Protein AF-A0A497LNT7-F1 (afdb_monomer_lite)

Foldseek 3Di:
DDPPPDPLVADKFKFFFQDADPQWTFTDTPPDTFTAHEPDDDDGGFIFIWTDDDPGIYTPGTDPPPPPPPPPPPPDD

pLDDT: mean 75.1, std 20.52, range [33.0, 95.75]

Radius of gyration: 15.67 Å; chains: 1; bounding box: 29×36×55 Å

Sequence (77 aa):
MKIHLLEASEELKTGVVTGFREGLYIVKVGASTIRATSSHSFTVGDRVVVGRAGTQYVVIGKRKGTPREPKVVRADV

Structure (mmCIF, N/CA/C/O backbone):
data_AF-A0A497LNT7-F1
#
_entry.id   AF-A0A497LNT7-F1
#
loop_
_atom_site.group_PDB
_atom_site.id
_atom_site.type_symbol
_atom_site.label_atom_id
_atom_site.label_alt_id
_atom_site.label_comp_id
_atom_site.label_asym_id
_atom_site.label_entity_id
_atom_site.label_seq_id
_atom_site.pdbx_PDB_ins_code
_atom_site.Cartn_x
_atom_site.Cartn_y
_atom_site.Cartn_z
_atom_site.occupancy
_atom_site.B_iso_or_equiv
_atom_site.auth_seq_id
_atom_site.auth_comp_id
_atom_site.auth_asym_id
_atom_site.auth_atom_id
_atom_site.pdbx_PDB_model_num
ATOM 1 N N . MET A 1 1 ? 16.177 -13.204 22.949 1.00 35.78 1 MET A N 1
ATOM 2 C CA . MET A 1 1 ? 15.482 -11.955 22.564 1.00 35.78 1 MET A CA 1
ATOM 3 C C . MET A 1 1 ? 14.236 -12.340 21.779 1.00 35.78 1 MET A C 1
ATOM 5 O O . MET A 1 1 ? 14.358 -12.800 20.652 1.00 35.78 1 MET A O 1
ATOM 9 N N . LYS A 1 2 ? 13.060 -12.308 22.413 1.00 33.00 2 LYS A N 1
ATOM 10 C CA . LYS A 1 2 ? 11.792 -12.710 21.788 1.00 33.00 2 LYS A CA 1
ATOM 11 C C . LYS A 1 2 ? 11.221 -11.466 21.111 1.00 33.00 2 LYS A C 1
ATOM 13 O O . LYS A 1 2 ? 10.883 -10.506 21.794 1.00 33.00 2 LYS A O 1
ATOM 18 N N . ILE A 1 3 ? 11.203 -11.445 19.782 1.00 38.47 3 ILE A N 1
ATOM 19 C CA . ILE A 1 3 ? 10.555 -10.367 19.033 1.00 38.47 3 ILE A CA 1
ATOM 20 C C . ILE A 1 3 ? 9.058 -10.532 19.291 1.00 38.47 3 ILE A C 1
ATOM 22 O O . ILE A 1 3 ? 8.454 -11.498 18.827 1.00 38.47 3 ILE A O 1
ATOM 26 N N . HIS A 1 4 ? 8.481 -9.627 20.081 1.00 36.78 4 HIS A N 1
ATOM 27 C CA . HIS A 1 4 ? 7.037 -9.450 20.147 1.00 36.78 4 HIS A CA 1
ATOM 28 C C . HIS A 1 4 ? 6.612 -8.904 18.787 1.00 36.78 4 HIS A C 1
ATOM 30 O O . HIS A 1 4 ? 6.672 -7.703 18.529 1.00 36.78 4 HIS A O 1
ATOM 36 N N . LEU A 1 5 ? 6.284 -9.819 17.874 1.00 41.31 5 LEU A N 1
ATOM 37 C CA . LEU A 1 5 ? 5.538 -9.485 16.676 1.00 41.31 5 LEU A CA 1
ATOM 38 C C . LEU A 1 5 ? 4.241 -8.864 17.193 1.00 41.31 5 LEU A C 1
ATOM 40 O O . LEU A 1 5 ? 3.494 -9.545 17.896 1.00 41.31 5 LEU A O 1
ATOM 44 N N . LEU A 1 6 ? 4.072 -7.560 16.957 1.00 44.16 6 LEU A N 1
ATOM 45 C CA . LEU A 1 6 ? 2.906 -6.801 17.393 1.00 44.16 6 LEU A CA 1
ATOM 46 C C . LEU A 1 6 ? 1.645 -7.632 17.157 1.00 44.16 6 LEU A C 1
ATOM 48 O O . LEU A 1 6 ? 1.527 -8.273 16.110 1.00 44.16 6 LEU A O 1
ATOM 52 N N . GLU A 1 7 ? 0.727 -7.596 18.120 1.00 44.31 7 GLU A N 1
ATOM 53 C CA . GLU A 1 7 ? -0.649 -8.074 17.996 1.00 44.31 7 GLU A CA 1
ATOM 54 C C . GLU A 1 7 ? -1.371 -7.293 16.880 1.00 44.31 7 GLU A C 1
ATOM 56 O O . GLU A 1 7 ? -2.278 -6.505 17.115 1.00 44.31 7 GLU A O 1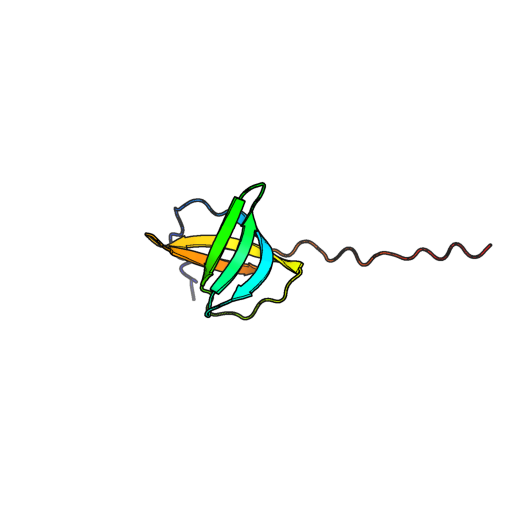
ATOM 61 N N . ALA A 1 8 ? -0.955 -7.491 15.628 1.00 46.84 8 ALA A N 1
ATOM 62 C CA . ALA A 1 8 ? -1.613 -7.026 14.420 1.00 46.84 8 ALA A CA 1
ATOM 63 C C . ALA A 1 8 ? -2.805 -7.950 14.148 1.00 46.84 8 ALA A C 1
ATOM 65 O O . ALA A 1 8 ? -2.904 -8.591 13.103 1.00 46.84 8 ALA A O 1
ATOM 66 N N . SER A 1 9 ? -3.694 -8.064 15.132 1.00 45.78 9 SER A N 1
ATOM 67 C CA . SER A 1 9 ? -4.991 -8.707 14.973 1.00 45.78 9 SER A CA 1
ATOM 68 C C . SER A 1 9 ? -5.971 -7.696 14.370 1.00 45.78 9 SER A C 1
ATOM 70 O O . SER A 1 9 ? -6.973 -7.341 14.974 1.00 45.78 9 SER A O 1
ATOM 72 N N . GLU A 1 10 ? -5.646 -7.192 13.176 1.00 53.53 10 GLU A N 1
ATOM 73 C CA . GLU A 1 10 ? -6.546 -6.438 12.299 1.00 53.53 10 GLU A CA 1
ATOM 74 C C . GLU A 1 10 ? -6.148 -6.738 10.839 1.00 53.53 10 GLU A C 1
ATOM 76 O O . GLU A 1 10 ? -5.229 -6.141 10.280 1.00 53.53 10 GLU A O 1
ATOM 81 N N . GLU A 1 11 ? -6.807 -7.748 10.261 1.00 62.62 11 GLU A N 1
ATOM 82 C CA . GLU A 1 11 ? -6.834 -8.159 8.845 1.00 62.62 11 GLU A CA 1
ATOM 83 C C . GLU A 1 11 ? -5.576 -7.826 8.004 1.00 62.62 11 GLU A C 1
ATOM 85 O O . GLU A 1 11 ? -5.520 -6.837 7.267 1.00 62.62 11 GLU A O 1
ATOM 90 N N . LEU A 1 12 ? -4.563 -8.699 8.064 1.00 74.94 12 LEU A N 1
ATOM 91 C CA . LEU A 1 12 ? -3.396 -8.618 7.181 1.00 74.94 12 LEU A CA 1
ATOM 92 C C . LEU A 1 12 ? -3.807 -8.883 5.728 1.00 74.94 12 LEU A C 1
ATOM 94 O O . LEU A 1 12 ? -4.292 -9.963 5.386 1.00 74.94 12 LEU A O 1
ATOM 98 N N . LYS A 1 13 ? -3.552 -7.916 4.847 1.00 84.19 13 LYS A N 1
ATOM 99 C CA . LYS A 1 13 ? -3.831 -8.012 3.412 1.00 84.19 13 LYS A CA 1
ATOM 100 C C . LYS A 1 13 ? -2.559 -7.896 2.602 1.00 84.19 13 LYS A C 1
ATOM 102 O O . LYS A 1 13 ? -1.617 -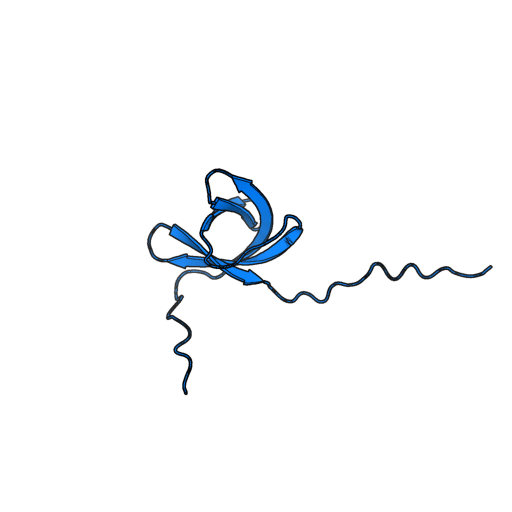7.202 2.965 1.00 84.19 13 LYS A O 1
ATOM 107 N N . THR A 1 14 ? -2.531 -8.559 1.455 1.00 89.75 14 THR A N 1
ATOM 108 C CA . THR A 1 14 ? -1.384 -8.483 0.548 1.00 89.75 14 THR A CA 1
ATOM 109 C C . THR A 1 14 ? -1.740 -7.661 -0.672 1.00 89.75 14 THR A C 1
ATOM 111 O O . THR A 1 14 ? -2.802 -7.863 -1.259 1.00 89.75 14 THR A O 1
ATOM 114 N N . GLY A 1 15 ? -0.845 -6.762 -1.062 1.00 91.44 15 GLY A N 1
ATOM 115 C CA . GLY A 1 15 ? -1.058 -5.855 -2.179 1.00 91.44 15 GLY A CA 1
ATOM 116 C C . GLY A 1 15 ? 0.217 -5.544 -2.943 1.00 91.44 15 GLY A C 1
ATOM 117 O O . GLY A 1 15 ? 1.281 -6.102 -2.668 1.00 91.44 15 GLY A O 1
ATOM 118 N N . VAL A 1 16 ? 0.090 -4.657 -3.923 1.00 93.50 16 VAL A N 1
ATOM 119 C CA . VAL A 1 16 ? 1.201 -4.159 -4.739 1.00 93.50 16 VAL A CA 1
ATOM 120 C C . VAL A 1 16 ? 1.277 -2.650 -4.594 1.00 93.50 16 VAL A C 1
ATOM 122 O O . VAL A 1 16 ? 0.261 -1.968 -4.728 1.00 93.50 16 VAL A O 1
ATOM 125 N N . VAL A 1 17 ? 2.471 -2.125 -4.334 1.00 93.44 17 VAL A N 1
ATOM 126 C CA . VAL A 1 17 ? 2.707 -0.679 -4.319 1.00 93.44 17 VAL A CA 1
ATOM 127 C C . VAL A 1 17 ? 2.547 -0.146 -5.740 1.00 93.44 17 VAL A C 1
ATOM 129 O O . VAL A 1 17 ? 3.263 -0.557 -6.649 1.00 93.44 17 VAL A O 1
ATOM 132 N N . THR A 1 18 ? 1.612 0.774 -5.944 1.00 95.75 18 THR A N 1
ATOM 133 C CA . THR A 1 18 ? 1.359 1.423 -7.239 1.00 95.75 18 THR A CA 1
ATOM 134 C C . THR A 1 18 ? 1.853 2.865 -7.275 1.00 95.75 18 THR A C 1
ATOM 136 O O . THR A 1 18 ? 1.904 3.464 -8.343 1.00 95.75 18 THR A O 1
ATOM 139 N N . GLY A 1 19 ? 2.217 3.441 -6.128 1.00 94.75 19 GLY A N 1
ATOM 140 C CA . GLY A 1 19 ? 2.746 4.798 -6.060 1.00 94.75 19 GLY A CA 1
ATOM 141 C C . GLY A 1 19 ? 3.107 5.238 -4.649 1.00 94.75 19 GLY A C 1
ATOM 142 O O . GLY A 1 19 ? 2.851 4.533 -3.673 1.00 94.75 19 GLY A O 1
ATOM 143 N N . PHE A 1 20 ? 3.669 6.437 -4.559 1.00 92.81 20 PHE A N 1
ATOM 144 C CA . PHE A 1 20 ? 3.944 7.139 -3.311 1.00 92.81 20 PHE A CA 1
ATOM 145 C C . PHE A 1 20 ? 3.560 8.608 -3.493 1.00 92.81 20 PHE A C 1
ATOM 147 O O . PHE A 1 20 ? 4.021 9.250 -4.438 1.00 92.81 20 PHE A O 1
ATOM 154 N N . ARG A 1 21 ? 2.655 9.122 -2.655 1.00 92.25 21 ARG A N 1
ATOM 155 C CA . ARG A 1 21 ? 2.163 10.508 -2.715 1.00 92.25 21 ARG A CA 1
ATOM 156 C C . ARG A 1 21 ? 1.899 11.032 -1.314 1.00 92.25 21 ARG A C 1
ATOM 158 O O . ARG A 1 21 ? 1.311 10.324 -0.502 1.00 92.25 21 ARG A O 1
ATOM 165 N N . GLU A 1 22 ? 2.295 12.278 -1.061 1.00 91.00 22 GLU A N 1
ATOM 166 C CA . GLU A 1 22 ? 2.043 12.971 0.216 1.00 91.00 22 GLU A CA 1
ATOM 167 C C . GLU A 1 22 ? 2.562 12.186 1.439 1.00 91.00 22 GLU A C 1
ATOM 169 O O . GLU A 1 22 ? 1.896 12.103 2.464 1.00 91.00 22 GLU A O 1
ATOM 174 N N . GLY A 1 23 ? 3.725 11.533 1.319 1.00 88.00 23 GLY A N 1
ATOM 175 C CA . GLY A 1 23 ? 4.291 10.723 2.408 1.00 88.00 23 GLY A CA 1
ATOM 176 C C . GLY A 1 23 ? 3.628 9.352 2.611 1.00 88.00 23 GLY A C 1
ATOM 177 O O . GLY A 1 23 ? 3.980 8.639 3.548 1.00 88.00 23 GLY A O 1
ATOM 178 N N . LEU A 1 24 ? 2.685 8.964 1.745 1.00 92.31 24 LEU A N 1
ATOM 179 C CA . LEU A 1 24 ? 1.913 7.726 1.852 1.00 92.31 24 LEU A CA 1
ATOM 180 C C . LEU A 1 24 ? 2.131 6.814 0.645 1.00 92.31 24 LEU A C 1
ATOM 182 O O . LEU A 1 24 ? 2.116 7.251 -0.509 1.00 92.31 24 LEU A O 1
ATOM 186 N N . TYR A 1 25 ? 2.251 5.516 0.909 1.00 94.25 25 TYR A N 1
ATOM 187 C CA . TYR A 1 25 ? 2.242 4.480 -0.115 1.00 94.25 25 TYR A CA 1
ATOM 188 C C . TYR A 1 25 ? 0.822 4.239 -0.603 1.00 94.25 25 TYR A C 1
ATOM 190 O O . TYR A 1 25 ? -0.098 4.032 0.186 1.00 94.25 25 TYR A O 1
ATOM 198 N N . ILE A 1 26 ? 0.655 4.226 -1.919 1.00 95.38 26 ILE A N 1
ATOM 199 C CA . ILE A 1 26 ? -0.574 3.800 -2.574 1.00 95.38 26 ILE A CA 1
ATOM 200 C C . ILE A 1 26 ? -0.409 2.317 -2.887 1.00 95.38 26 ILE A C 1
ATOM 202 O O . ILE A 1 26 ? 0.463 1.942 -3.672 1.00 95.38 26 ILE A O 1
ATOM 206 N N . VAL A 1 27 ? -1.221 1.476 -2.255 1.00 93.88 27 VAL A N 1
ATOM 207 C CA . VAL A 1 27 ? -1.141 0.020 -2.364 1.00 93.88 27 VAL A CA 1
ATOM 208 C C . VAL A 1 27 ? -2.457 -0.522 -2.899 1.00 93.88 27 VAL A C 1
ATOM 210 O O . VAL A 1 27 ? -3.511 -0.333 -2.295 1.00 93.88 27 VAL A O 1
ATOM 213 N N . LYS A 1 28 ? -2.405 -1.238 -4.020 1.00 94.94 28 LYS A N 1
ATOM 214 C CA . LYS A 1 28 ? -3.562 -1.953 -4.557 1.00 94.94 28 LYS A CA 1
ATOM 215 C C . LYS A 1 28 ? -3.694 -3.309 -3.871 1.00 94.94 28 LYS A C 1
ATOM 217 O O . LYS A 1 28 ? -2.784 -4.134 -3.945 1.00 94.94 28 LYS A O 1
ATOM 222 N N . VAL A 1 29 ? -4.828 -3.541 -3.222 1.00 90.12 29 VAL A N 1
ATOM 223 C CA . VAL A 1 29 ? -5.180 -4.768 -2.504 1.00 90.12 29 VAL A CA 1
ATOM 224 C C . VAL A 1 29 ? -6.462 -5.321 -3.124 1.00 90.12 29 VAL A C 1
ATOM 226 O O . VAL A 1 29 ? -7.555 -4.810 -2.887 1.00 90.12 29 VAL A O 1
ATOM 229 N N . GLY A 1 30 ? -6.332 -6.352 -3.962 1.00 87.75 30 GLY A N 1
ATOM 230 C CA . GLY A 1 30 ? -7.455 -6.851 -4.762 1.00 87.75 30 GLY A CA 1
ATOM 231 C C . GLY A 1 30 ? -8.013 -5.765 -5.694 1.00 87.75 30 GLY A C 1
ATOM 232 O O . GLY A 1 30 ? -7.269 -5.184 -6.489 1.00 87.75 30 GLY A O 1
ATOM 233 N N . ALA A 1 31 ? -9.316 -5.492 -5.588 1.00 87.31 31 ALA A N 1
ATOM 234 C CA . ALA A 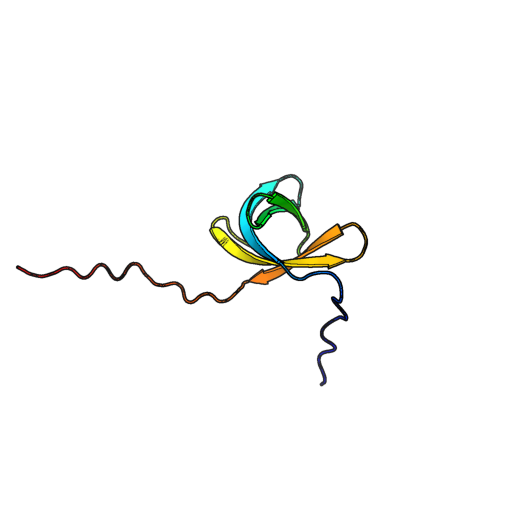1 31 ? -9.993 -4.416 -6.321 1.00 87.31 31 ALA A CA 1
ATOM 235 C C . ALA A 1 31 ? -9.878 -3.037 -5.640 1.00 87.31 31 ALA A C 1
ATOM 237 O O . ALA A 1 31 ? -10.205 -2.025 -6.256 1.00 87.31 31 ALA A O 1
ATOM 238 N N . SER A 1 32 ? -9.392 -2.985 -4.398 1.00 90.44 32 SER A N 1
ATOM 239 C CA . SER A 1 32 ? -9.334 -1.764 -3.594 1.00 90.44 32 SER A CA 1
ATOM 240 C C . SER A 1 32 ? -7.957 -1.108 -3.647 1.00 90.44 32 SER A C 1
ATOM 242 O O . SER A 1 32 ? -6.930 -1.774 -3.789 1.00 90.44 32 SER A O 1
ATOM 244 N N . THR A 1 33 ? -7.930 0.208 -3.459 1.00 92.69 33 THR A N 1
ATOM 245 C CA . THR A 1 33 ? -6.699 0.992 -3.314 1.00 92.69 33 THR A CA 1
ATOM 246 C C . THR A 1 33 ? -6.631 1.549 -1.900 1.00 92.69 33 THR A C 1
ATOM 248 O O . THR A 1 33 ? -7.581 2.166 -1.427 1.00 92.69 33 THR A O 1
ATOM 251 N N . ILE A 1 34 ? -5.505 1.329 -1.229 1.00 91.56 34 ILE A N 1
ATOM 252 C CA . ILE A 1 34 ? -5.268 1.715 0.161 1.00 91.56 34 ILE A CA 1
ATOM 253 C C . ILE A 1 34 ? -4.121 2.722 0.214 1.00 91.56 34 ILE A C 1
ATOM 255 O O . ILE A 1 34 ? -3.138 2.593 -0.516 1.00 91.56 34 ILE A O 1
ATOM 259 N N . ARG A 1 35 ? -4.237 3.717 1.096 1.00 93.38 35 ARG A N 1
ATOM 260 C CA . ARG A 1 35 ? -3.145 4.630 1.449 1.00 93.38 35 ARG A CA 1
ATOM 261 C C . ARG A 1 35 ? -2.544 4.169 2.770 1.00 93.38 35 ARG A C 1
ATOM 263 O O . ARG A 1 35 ? -3.277 4.072 3.749 1.00 93.38 35 ARG A O 1
ATOM 270 N N . ALA A 1 36 ? -1.249 3.876 2.787 1.00 90.94 36 ALA A N 1
ATOM 271 C CA . ALA A 1 36 ? -0.576 3.311 3.948 1.00 90.94 36 ALA A CA 1
ATOM 272 C C . ALA A 1 36 ? 0.734 4.037 4.273 1.00 90.94 36 ALA A C 1
ATOM 274 O O . ALA A 1 36 ? 1.476 4.438 3.375 1.00 90.94 36 ALA A O 1
ATOM 275 N N . THR A 1 37 ? 1.032 4.185 5.561 1.00 92.62 37 THR A N 1
ATOM 276 C CA . THR A 1 37 ? 2.338 4.654 6.042 1.00 92.62 37 THR A CA 1
ATOM 277 C C . THR A 1 37 ? 3.317 3.486 6.139 1.00 92.62 37 THR A C 1
ATOM 279 O O . THR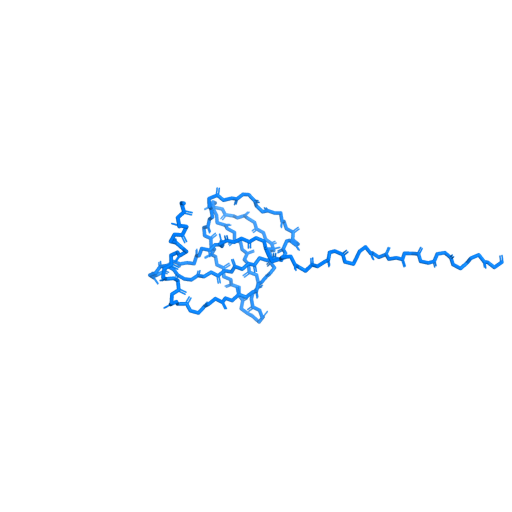 A 1 37 ? 2.933 2.315 6.105 1.00 92.62 37 THR A O 1
ATOM 282 N N . SER A 1 38 ? 4.608 3.787 6.233 1.00 89.06 38 SER A N 1
ATOM 283 C CA . SER A 1 38 ? 5.637 2.786 6.496 1.00 89.06 38 SER A CA 1
ATOM 284 C C . SER A 1 38 ? 6.892 3.441 7.053 1.00 89.06 38 SER A C 1
ATOM 286 O O . SER A 1 38 ? 7.265 4.527 6.617 1.00 89.06 38 SER A O 1
ATOM 288 N N . SER A 1 39 ? 7.573 2.745 7.960 1.00 84.25 39 SER A N 1
ATOM 289 C CA . SER A 1 39 ? 8.932 3.073 8.408 1.00 84.25 39 SER A CA 1
ATOM 290 C C . SER A 1 39 ? 10.027 2.616 7.433 1.00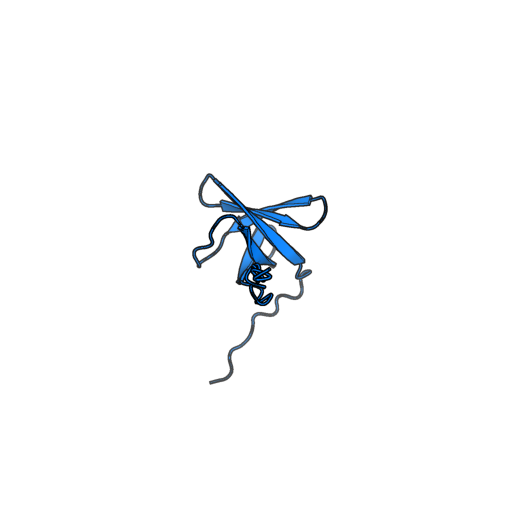 84.25 39 SER A C 1
ATOM 292 O O . SER A 1 39 ? 11.187 2.980 7.590 1.00 84.25 39 SER A O 1
ATOM 294 N N . HIS A 1 40 ? 9.663 1.821 6.427 1.00 83.81 40 HIS A N 1
ATOM 295 C CA . HIS A 1 40 ? 10.551 1.279 5.401 1.00 83.81 40 HIS A CA 1
ATOM 296 C C . HIS A 1 40 ? 10.221 1.835 4.016 1.00 83.81 40 HIS A C 1
ATOM 298 O O . HIS A 1 40 ? 9.056 2.101 3.697 1.00 83.81 40 HIS A O 1
ATOM 304 N N . SER A 1 41 ? 11.248 1.927 3.172 1.00 85.69 41 SER A N 1
ATOM 305 C CA . SER A 1 41 ? 11.109 2.338 1.778 1.00 85.69 41 SER A CA 1
ATOM 306 C C . SER A 1 41 ? 10.667 1.185 0.877 1.00 85.69 41 SER A C 1
ATOM 308 O O . SER A 1 41 ? 11.257 0.103 0.904 1.00 85.69 41 SER A O 1
ATOM 310 N N . PHE A 1 42 ? 9.663 1.436 0.036 1.00 88.50 42 PHE A N 1
ATOM 311 C CA . PHE A 1 42 ? 9.196 0.504 -0.993 1.00 88.50 42 PHE A CA 1
ATOM 312 C C . PHE A 1 42 ? 9.189 1.167 -2.369 1.00 88.50 42 PHE A C 1
ATOM 314 O O . PHE A 1 42 ? 9.020 2.378 -2.497 1.00 88.50 42 PHE A O 1
ATOM 321 N N . THR A 1 43 ? 9.344 0.360 -3.409 1.00 90.44 43 THR A N 1
ATOM 322 C CA . THR A 1 43 ? 9.292 0.796 -4.804 1.00 90.44 43 THR A CA 1
ATOM 323 C C . THR A 1 43 ? 7.978 0.384 -5.449 1.00 90.44 43 THR A C 1
ATOM 325 O O . THR A 1 43 ? 7.371 -0.623 -5.081 1.00 90.44 43 THR A O 1
ATOM 328 N N . VAL A 1 44 ? 7.540 1.139 -6.457 1.00 91.38 44 VAL A N 1
ATOM 329 C CA . VAL A 1 44 ? 6.394 0.748 -7.288 1.00 91.38 44 VAL A CA 1
ATOM 330 C C . VAL A 1 44 ? 6.643 -0.641 -7.884 1.00 91.38 44 VAL A C 1
ATOM 332 O O . VAL A 1 44 ? 7.729 -0.923 -8.382 1.00 91.38 44 VAL A O 1
ATOM 335 N N . GLY A 1 45 ? 5.644 -1.518 -7.798 1.00 90.06 45 GLY A N 1
ATOM 336 C CA . GLY A 1 45 ? 5.732 -2.927 -8.181 1.00 90.06 45 GLY A CA 1
ATOM 337 C C . GLY A 1 45 ? 6.070 -3.879 -7.030 1.00 90.06 45 GLY A C 1
ATOM 338 O O . GLY A 1 45 ? 5.859 -5.086 -7.173 1.00 90.06 45 GLY A O 1
ATOM 339 N N . ASP A 1 46 ? 6.512 -3.376 -5.872 1.00 90.38 46 ASP A N 1
ATOM 340 C CA . ASP A 1 46 ? 6.758 -4.228 -4.709 1.00 90.38 46 ASP A CA 1
ATOM 341 C C . ASP A 1 46 ? 5.466 -4.889 -4.227 1.00 90.38 46 ASP A C 1
ATOM 343 O O . ASP A 1 46 ? 4.458 -4.228 -3.957 1.00 90.38 46 ASP A O 1
ATOM 347 N N . ARG A 1 47 ? 5.521 -6.210 -4.044 1.00 90.81 47 ARG A N 1
ATOM 348 C CA . ARG A 1 47 ? 4.494 -6.951 -3.311 1.00 90.81 47 ARG A CA 1
ATOM 349 C C . ARG A 1 47 ? 4.718 -6.768 -1.821 1.00 90.81 47 ARG A C 1
ATOM 351 O O . ARG A 1 47 ? 5.768 -7.131 -1.294 1.00 90.81 47 ARG A O 1
ATOM 358 N N . VAL A 1 48 ? 3.713 -6.249 -1.134 1.00 90.75 48 VAL A N 1
ATOM 359 C CA . VAL A 1 48 ? 3.804 -5.885 0.279 1.00 90.75 48 VAL A CA 1
ATOM 360 C C . VAL A 1 48 ? 2.659 -6.473 1.088 1.00 90.75 48 VAL A C 1
ATOM 362 O O . VAL A 1 48 ? 1.602 -6.824 0.555 1.00 90.75 48 VAL A O 1
ATOM 365 N N . VAL A 1 49 ? 2.892 -6.602 2.388 1.00 90.25 49 VAL A N 1
ATOM 366 C CA . VAL A 1 49 ? 1.867 -6.918 3.380 1.00 90.25 49 VAL A CA 1
ATOM 367 C C . VAL A 1 49 ? 1.451 -5.612 4.043 1.00 90.25 49 VAL A C 1
ATOM 369 O O . VAL A 1 49 ? 2.291 -4.874 4.557 1.00 90.25 49 VAL A O 1
ATOM 372 N N . VAL A 1 50 ? 0.157 -5.332 4.006 1.00 88.81 50 VAL A N 1
ATOM 373 C CA . VAL A 1 50 ? -0.477 -4.186 4.648 1.00 88.81 50 VAL A CA 1
ATOM 374 C C . VAL A 1 50 ? -1.288 -4.711 5.820 1.00 88.81 50 VAL A C 1
ATOM 376 O O . VAL A 1 50 ? -2.087 -5.630 5.651 1.00 88.81 50 VAL A O 1
ATOM 379 N N . GLY A 1 51 ? -1.084 -4.137 6.995 1.00 88.12 51 GLY A N 1
ATOM 380 C CA . GLY A 1 51 ? -1.975 -4.329 8.132 1.00 88.12 51 GLY A CA 1
ATOM 381 C C . GLY A 1 51 ? -2.684 -3.035 8.485 1.00 88.12 51 GLY A C 1
ATOM 382 O O . GLY A 1 51 ? -2.407 -1.971 7.919 1.00 88.12 51 GLY A O 1
ATOM 383 N N . ARG A 1 52 ? -3.605 -3.137 9.433 1.00 85.19 52 ARG A N 1
ATOM 384 C CA . ARG A 1 52 ? -4.289 -1.995 10.021 1.00 85.19 52 ARG A CA 1
ATOM 385 C C . ARG A 1 52 ? -3.779 -1.788 11.447 1.00 85.19 52 ARG A C 1
ATOM 387 O O . ARG A 1 52 ? -3.535 -2.751 12.165 1.00 85.19 52 ARG A O 1
ATOM 394 N N . ALA A 1 53 ? -3.553 -0.532 11.806 1.00 81.00 53 ALA A N 1
ATOM 395 C CA . ALA A 1 53 ? -3.198 -0.105 13.150 1.00 81.00 53 ALA A CA 1
ATOM 396 C C . ALA A 1 53 ? -4.197 0.984 13.560 1.00 81.00 53 ALA A C 1
ATOM 398 O O . ALA A 1 53 ? -4.018 2.165 13.243 1.00 81.00 53 ALA A O 1
ATOM 399 N N . GLY A 1 54 ? -5.309 0.579 14.179 1.00 81.81 54 GLY A N 1
ATOM 400 C CA . GLY A 1 54 ? -6.403 1.486 14.516 1.00 81.81 54 GLY A CA 1
ATOM 401 C C . GLY A 1 54 ? -7.143 1.975 13.266 1.00 81.81 54 GLY A C 1
ATOM 402 O O . GLY A 1 54 ? -7.760 1.203 12.536 1.00 81.81 54 GLY A O 1
ATOM 403 N N . THR A 1 55 ? -7.121 3.279 12.982 1.00 82.50 55 THR A N 1
ATOM 404 C CA . THR A 1 55 ? -7.789 3.848 11.790 1.00 82.50 55 THR A CA 1
ATOM 405 C C . THR A 1 55 ? -6.876 3.966 10.571 1.00 82.50 55 THR A C 1
ATOM 407 O O . THR A 1 55 ? -7.345 4.335 9.494 1.00 82.50 55 THR A O 1
ATOM 410 N N . GLN A 1 56 ? -5.589 3.643 10.715 1.00 84.31 56 GLN A N 1
ATOM 411 C CA . GLN A 1 56 ? -4.588 3.809 9.668 1.00 84.31 56 GLN A CA 1
ATOM 412 C C . GLN A 1 56 ? -4.132 2.465 9.106 1.00 84.31 56 GLN A C 1
ATOM 414 O O . GLN A 1 56 ? -4.106 1.449 9.801 1.00 84.31 56 GLN A O 1
ATOM 419 N N . TYR A 1 57 ? -3.732 2.473 7.836 1.00 88.81 57 TYR A N 1
ATOM 420 C CA . TYR A 1 57 ? -3.073 1.334 7.210 1.00 88.81 57 TYR A CA 1
ATOM 421 C C . TYR A 1 57 ? -1.562 1.520 7.247 1.00 88.81 57 TYR A C 1
ATOM 423 O O . TYR A 1 57 ? -1.056 2.618 7.009 1.00 88.81 57 TYR A O 1
ATOM 431 N N . VAL A 1 58 ? -0.847 0.430 7.504 1.00 89.56 58 VAL A N 1
ATOM 432 C CA . VAL A 1 58 ? 0.613 0.418 7.594 1.00 89.56 58 VAL A CA 1
ATOM 433 C C . VAL A 1 58 ? 1.151 -0.709 6.729 1.00 89.56 58 VAL A C 1
ATOM 435 O O . VAL A 1 58 ? 0.659 -1.837 6.776 1.00 89.56 58 VAL A O 1
ATOM 438 N N . VAL A 1 59 ? 2.171 -0.419 5.928 1.00 87.56 59 VAL A N 1
ATOM 439 C CA . VAL A 1 59 ? 2.914 -1.454 5.213 1.00 87.56 59 VAL A CA 1
ATOM 440 C C . VAL A 1 59 ? 3.923 -2.070 6.181 1.00 87.56 59 VAL A C 1
ATOM 442 O O . VAL A 1 59 ? 4.862 -1.409 6.616 1.00 87.56 59 VAL A O 1
ATOM 445 N N . ILE A 1 60 ? 3.718 -3.339 6.534 1.00 84.12 60 ILE A N 1
ATOM 446 C CA . ILE A 1 60 ? 4.478 -4.027 7.591 1.00 84.12 60 ILE A CA 1
ATOM 447 C C . ILE A 1 60 ? 5.733 -4.704 7.020 1.00 84.12 60 ILE A C 1
ATOM 449 O O . ILE A 1 60 ? 6.710 -4.926 7.729 1.00 84.12 60 ILE A O 1
ATOM 453 N N . GLY A 1 61 ? 5.751 -5.004 5.718 1.00 83.62 61 GLY A N 1
ATOM 454 C CA . GLY A 1 61 ? 6.939 -5.550 5.067 1.00 83.62 61 GLY A CA 1
ATOM 455 C C . GLY A 1 61 ? 6.719 -5.964 3.618 1.00 83.62 61 GLY A C 1
ATOM 456 O O . GLY A 1 61 ? 5.590 -6.007 3.122 1.00 83.62 61 GLY A O 1
ATOM 457 N N . LYS A 1 62 ? 7.814 -6.308 2.927 1.00 81.06 62 LYS A N 1
ATOM 458 C CA . LYS A 1 62 ? 7.734 -6.935 1.602 1.00 81.06 62 LYS A CA 1
ATOM 459 C C . LYS A 1 62 ? 7.255 -8.374 1.757 1.00 81.06 62 LYS A C 1
ATOM 461 O O . LYS A 1 62 ? 7.809 -9.144 2.541 1.00 81.06 62 LYS A O 1
ATOM 466 N N . ARG A 1 63 ? 6.273 -8.776 0.953 1.00 77.31 63 ARG A N 1
ATOM 467 C CA . ARG A 1 63 ? 5.957 -10.193 0.786 1.00 77.31 63 ARG A CA 1
ATOM 468 C C . ARG A 1 63 ? 7.004 -10.767 -0.161 1.00 77.31 63 ARG A C 1
ATOM 470 O O . ARG A 1 63 ? 7.001 -10.431 -1.343 1.00 77.31 63 ARG A O 1
ATOM 477 N N . LYS A 1 64 ? 7.872 -11.657 0.335 1.00 61.75 64 LYS A N 1
ATOM 478 C CA . LYS A 1 64 ? 8.696 -12.525 -0.521 1.00 61.75 64 LYS A CA 1
ATOM 479 C C . LYS A 1 64 ? 7.767 -13.456 -1.310 1.00 61.75 64 LYS A C 1
ATOM 481 O O . LYS A 1 64 ? 7.529 -14.594 -0.932 1.00 61.75 64 LYS A O 1
ATOM 486 N N . GLY A 1 65 ? 7.205 -12.962 -2.406 1.00 52.00 65 GLY A N 1
ATOM 487 C CA . GLY A 1 65 ? 7.030 -13.807 -3.574 1.00 52.00 65 GLY A CA 1
ATOM 488 C C . GLY A 1 65 ? 8.406 -13.891 -4.201 1.00 52.00 65 GLY A C 1
ATOM 489 O O . GLY A 1 65 ? 9.018 -12.846 -4.418 1.00 52.00 65 GLY A O 1
ATOM 490 N N . THR A 1 66 ? 8.925 -15.095 -4.425 1.00 43.47 66 THR A N 1
ATOM 491 C CA . THR A 1 66 ? 10.102 -15.272 -5.276 1.00 43.47 66 THR A CA 1
ATOM 492 C C . THR A 1 66 ? 9.942 -14.366 -6.499 1.00 43.47 66 THR A C 1
ATOM 494 O O . THR A 1 66 ? 8.897 -14.445 -7.159 1.00 43.47 66 THR A O 1
ATOM 497 N N . PRO A 1 67 ? 10.896 -13.466 -6.800 1.00 44.56 67 PRO A N 1
ATOM 498 C CA . PRO A 1 67 ? 10.938 -12.897 -8.128 1.00 44.56 67 PRO A CA 1
ATOM 499 C C . PRO A 1 67 ? 11.149 -14.108 -9.032 1.00 44.56 67 PRO A C 1
ATOM 501 O O . PRO A 1 67 ? 12.226 -14.692 -9.066 1.00 44.56 67 PRO A O 1
ATOM 504 N N . ARG A 1 68 ? 10.091 -14.578 -9.698 1.00 48.91 68 ARG A N 1
ATOM 505 C CA . ARG A 1 68 ? 10.310 -15.317 -10.930 1.00 48.91 68 ARG A CA 1
ATOM 506 C C . ARG A 1 68 ? 10.891 -14.256 -11.842 1.00 48.91 68 ARG A C 1
ATOM 508 O O . ARG A 1 68 ? 10.140 -13.464 -12.404 1.00 48.91 68 ARG A O 1
ATOM 515 N N . GLU A 1 69 ? 12.220 -14.188 -11.899 1.00 46.28 69 GLU A N 1
ATOM 516 C CA . GLU A 1 69 ? 12.886 -13.668 -13.083 1.00 46.28 69 GLU A CA 1
ATOM 517 C C . GLU A 1 69 ? 12.081 -14.176 -14.283 1.00 46.28 69 GLU A C 1
ATOM 519 O O . GLU A 1 69 ? 11.716 -15.365 -14.300 1.00 46.28 69 GLU A O 1
ATOM 524 N N . PRO A 1 70 ? 11.725 -13.324 -15.257 1.00 47.81 70 PRO A N 1
ATOM 525 C CA . PRO A 1 70 ? 11.349 -13.853 -16.547 1.00 47.81 70 PRO A CA 1
ATOM 526 C C . PRO A 1 70 ? 12.552 -14.679 -16.992 1.00 47.81 70 PRO A C 1
ATOM 528 O O . PRO A 1 70 ? 13.575 -14.137 -17.400 1.00 47.81 70 PRO A O 1
ATOM 531 N N . LYS A 1 71 ? 12.465 -16.002 -16.832 1.00 43.28 71 LYS A N 1
ATOM 532 C CA . LYS A 1 71 ? 13.412 -16.926 -17.430 1.00 43.28 71 LYS A CA 1
ATOM 533 C C . LYS A 1 71 ? 13.147 -16.767 -18.919 1.00 43.28 71 LYS A C 1
ATOM 535 O O . LYS A 1 71 ? 12.254 -17.410 -19.465 1.00 43.28 71 LYS A O 1
ATOM 540 N N . VAL A 1 72 ? 13.838 -15.822 -19.551 1.00 54.41 72 VAL A N 1
ATOM 541 C CA . VAL A 1 72 ? 13.968 -15.776 -20.998 1.00 54.41 72 VAL A CA 1
ATOM 542 C C . VAL A 1 72 ? 14.743 -17.040 -21.319 1.00 54.41 72 VAL A C 1
ATOM 544 O O . VAL A 1 72 ? 15.970 -17.066 -21.299 1.00 54.41 72 VAL A O 1
ATOM 547 N N . VAL A 1 73 ? 14.012 -18.135 -21.505 1.00 50.06 73 VAL A N 1
ATOM 548 C CA . VAL A 1 73 ? 14.550 -19.308 -22.165 1.00 50.06 73 VAL A CA 1
ATOM 549 C C . VAL A 1 73 ? 14.735 -18.839 -23.598 1.00 50.06 73 VAL A C 1
ATOM 551 O O . VAL A 1 73 ? 13.787 -18.823 -24.379 1.00 50.06 73 VAL A O 1
ATOM 554 N N . ARG A 1 74 ? 15.936 -18.349 -23.923 1.00 49.25 74 ARG A N 1
ATOM 555 C CA . ARG A 1 74 ? 16.375 -18.372 -25.311 1.00 49.25 74 ARG A CA 1
ATOM 556 C C . ARG A 1 74 ? 16.380 -19.850 -25.677 1.00 49.25 74 ARG A C 1
ATOM 558 O O . ARG A 1 74 ? 17.204 -20.607 -25.175 1.00 49.25 74 ARG A O 1
ATOM 565 N N . ALA A 1 75 ? 15.369 -20.267 -26.428 1.00 48.34 75 ALA A N 1
ATOM 566 C CA . ALA A 1 75 ? 15.491 -21.465 -27.224 1.00 48.34 75 ALA A CA 1
ATOM 567 C C . ALA A 1 75 ? 16.484 -21.086 -28.325 1.00 48.34 75 ALA A C 1
ATOM 569 O O . ALA A 1 75 ? 16.143 -20.302 -29.209 1.00 48.34 75 ALA A O 1
ATOM 570 N N . ASP A 1 76 ? 17.731 -21.528 -28.183 1.00 48.41 76 ASP A N 1
ATOM 571 C CA . ASP A 1 76 ? 18.620 -21.641 -29.334 1.00 48.41 76 ASP A CA 1
ATOM 572 C C . ASP A 1 76 ? 17.925 -22.589 -30.323 1.00 48.41 76 ASP A C 1
ATOM 574 O O . ASP A 1 76 ? 17.544 -23.705 -29.951 1.00 48.41 76 ASP A O 1
ATOM 578 N N . VAL A 1 77 ? 17.678 -22.087 -31.532 1.00 43.41 77 VAL A N 1
ATOM 579 C CA . VAL A 1 77 ? 17.293 -22.863 -32.718 1.00 43.41 77 VAL A CA 1
ATOM 5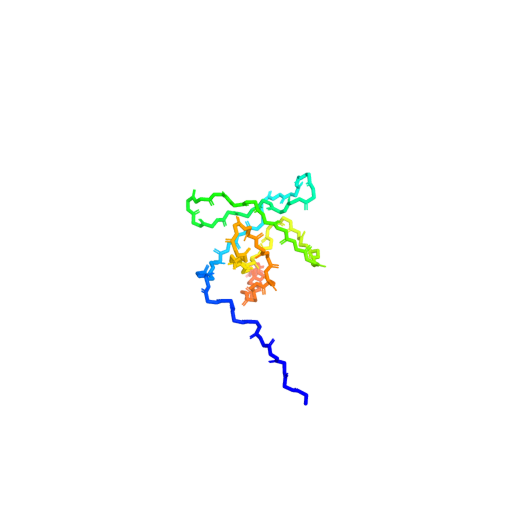80 C C . VAL A 1 77 ? 18.522 -22.950 -33.599 1.00 43.41 77 VAL A C 1
ATOM 582 O O . VAL A 1 77 ? 19.133 -21.879 -33.814 1.00 43.41 77 VAL A O 1
#

Secondary structure (DSSP, 8-state):
---------S--EEEEEEEEETTEEEEEETTEEEEEE-SS---TT-EEEEEEETTEEEEEEE---------------